Protein AF-A0A0E9N7M5-F1 (afdb_monomer_lite)

pLDDT: mean 70.38, std 17.21, range [39.94, 94.75]

Secondary structure (DSSP, 8-state):
-PPPPHHHHHHHHTT--TTEE--TTSPPEE--TT-TT-B--GGGSTTSTT-EEEEEPPTT---EEEEEPPP--TT-S-PPPEEEEEPGGG---PPPPP-PPPPPPPP---------PPPPP----------------PPPGGGGSSHHHHHHTSSS--

Radius of gyration: 32.75 Å; chains: 1; bounding box: 80×46×78 Å

Structure (mmCIF, N/CA/C/O backbone):
data_AF-A0A0E9N7M5-F1
#
_entry.id   AF-A0A0E9N7M5-F1
#
loop_
_atom_site.group_PDB
_atom_site.id
_atom_site.type_symbol
_atom_site.label_atom_id
_atom_site.label_alt_id
_atom_site.label_comp_id
_atom_site.label_asym_id
_atom_site.label_entity_id
_atom_site.label_seq_id
_atom_site.pdbx_PDB_ins_code
_atom_site.Cartn_x
_atom_site.Cartn_y
_atom_site.Cartn_z
_atom_site.occupancy
_atom_site.B_iso_or_equiv
_atom_site.auth_seq_id
_atom_site.auth_comp_id
_atom_site.auth_asym_id
_atom_site.auth_atom_id
_atom_site.pdbx_PDB_model_num
ATOM 1 N N . MET A 1 1 ? -18.685 -14.862 -3.591 1.00 53.31 1 MET A N 1
ATOM 2 C CA . MET A 1 1 ? -17.366 -14.863 -4.261 1.00 53.31 1 MET A CA 1
ATOM 3 C C . MET A 1 1 ? -16.323 -14.611 -3.187 1.00 53.31 1 MET A C 1
ATOM 5 O O . MET A 1 1 ? -16.532 -13.695 -2.409 1.00 53.31 1 MET A O 1
ATOM 9 N N . SER A 1 2 ? -15.290 -15.442 -3.041 1.00 73.38 2 SER A N 1
ATOM 10 C CA . SER A 1 2 ? -14.241 -15.216 -2.033 1.00 73.38 2 SER A CA 1
ATOM 11 C C . SER A 1 2 ? -13.450 -13.945 -2.354 1.00 73.38 2 SER A C 1
ATOM 13 O O . SER A 1 2 ? -13.231 -13.644 -3.527 1.00 73.38 2 SER A O 1
ATOM 15 N N . ALA A 1 3 ? -13.010 -13.208 -1.332 1.00 78.19 3 ALA A N 1
ATOM 16 C CA . ALA A 1 3 ? -12.097 -12.089 -1.542 1.00 78.19 3 ALA A CA 1
ATOM 17 C C . ALA A 1 3 ? -10.785 -12.600 -2.184 1.00 78.19 3 ALA A C 1
ATOM 19 O O . ALA A 1 3 ? -10.343 -13.699 -1.833 1.00 78.19 3 ALA A O 1
ATOM 20 N N . PRO A 1 4 ? -10.163 -11.849 -3.116 1.00 85.06 4 PRO A N 1
ATOM 21 C CA . PRO A 1 4 ? -8.870 -12.233 -3.683 1.00 85.06 4 PRO A CA 1
ATOM 22 C C . PRO A 1 4 ? -7.801 -12.299 -2.582 1.00 85.06 4 PRO A C 1
ATOM 24 O O . PRO A 1 4 ? -7.924 -11.626 -1.554 1.00 85.06 4 PRO A O 1
ATOM 27 N N . SER A 1 5 ? -6.745 -13.090 -2.780 1.00 88.50 5 SER A N 1
ATOM 28 C CA . SER A 1 5 ? -5.615 -13.134 -1.845 1.00 88.50 5 SER A CA 1
ATOM 29 C C . SER A 1 5 ? -4.817 -11.825 -1.880 1.00 88.50 5 SER A C 1
ATOM 31 O O . SER A 1 5 ? -4.819 -11.096 -2.878 1.00 88.50 5 SER A O 1
ATOM 33 N N . ALA A 1 6 ? -4.144 -11.499 -0.775 1.00 88.62 6 ALA A N 1
ATOM 34 C CA . ALA A 1 6 ? -3.282 -10.320 -0.704 1.00 88.62 6 ALA A CA 1
ATOM 35 C C . ALA A 1 6 ? -2.084 -10.439 -1.663 1.00 88.62 6 ALA A C 1
ATOM 37 O O . ALA A 1 6 ? -1.742 -9.456 -2.319 1.00 88.62 6 ALA A O 1
ATOM 38 N N . ASP A 1 7 ? -1.537 -11.648 -1.832 1.00 91.31 7 ASP A N 1
ATOM 39 C CA . ASP A 1 7 ? -0.414 -11.910 -2.739 1.00 91.31 7 ASP A CA 1
ATOM 40 C C . ASP A 1 7 ? -0.795 -11.647 -4.202 1.00 91.31 7 ASP A C 1
ATOM 42 O O . ASP A 1 7 ? -0.065 -10.973 -4.921 1.00 91.31 7 ASP A O 1
ATOM 46 N N . LEU A 1 8 ? -1.985 -12.085 -4.636 1.00 92.06 8 LEU A N 1
ATOM 47 C CA . LEU A 1 8 ? -2.464 -11.824 -5.997 1.00 92.06 8 LEU A CA 1
ATOM 48 C C . LEU A 1 8 ? -2.662 -10.326 -6.229 1.00 92.06 8 LEU A C 1
ATOM 50 O O . LEU A 1 8 ? -2.225 -9.787 -7.243 1.00 92.06 8 LEU A O 1
ATOM 54 N N . CYS A 1 9 ? -3.298 -9.634 -5.282 1.00 91.25 9 CYS A N 1
ATOM 55 C CA . CYS A 1 9 ? -3.451 -8.185 -5.377 1.00 91.25 9 CYS A CA 1
ATOM 56 C C . CYS A 1 9 ? -2.095 -7.466 -5.424 1.00 91.25 9 CYS A C 1
ATOM 58 O O . CYS A 1 9 ? -1.967 -6.465 -6.125 1.00 91.25 9 CYS A O 1
ATOM 60 N N . TRP A 1 10 ? -1.090 -7.962 -4.700 1.00 93.12 10 TRP A N 1
ATOM 61 C CA . TRP A 1 10 ? 0.254 -7.404 -4.745 1.00 93.12 10 TRP A CA 1
ATOM 62 C C . TRP A 1 10 ? 0.900 -7.589 -6.112 1.00 93.12 10 TRP A C 1
ATOM 64 O O . TRP A 1 10 ? 1.419 -6.617 -6.653 1.00 93.12 10 TRP A O 1
ATOM 74 N N . GLU A 1 11 ? 0.802 -8.778 -6.709 1.00 94.75 11 GLU A N 1
ATOM 75 C CA . GLU A 1 11 ? 1.371 -9.032 -8.036 1.00 94.75 11 GLU A CA 1
ATOM 76 C C . GLU A 1 11 ? 0.801 -8.102 -9.114 1.00 94.75 11 GLU A C 1
ATOM 78 O O . GLU A 1 11 ? 1.535 -7.633 -9.980 1.00 94.75 11 GLU A O 1
ATOM 83 N N . VAL A 1 12 ? -0.483 -7.749 -9.017 1.00 93.19 12 VAL A N 1
ATOM 84 C CA . VAL A 1 12 ? -1.115 -6.780 -9.927 1.00 93.19 12 VAL A CA 1
ATOM 85 C C . VAL A 1 12 ? -0.577 -5.359 -9.707 1.00 93.19 12 VAL A C 1
ATOM 87 O O . VAL A 1 12 ? -0.300 -4.633 -10.658 1.00 93.19 12 VAL A O 1
ATOM 90 N N . VAL A 1 13 ? -0.413 -4.943 -8.449 1.00 92.88 13 VAL A N 1
ATOM 91 C CA . VAL A 1 13 ? -0.109 -3.547 -8.080 1.00 92.88 13 VAL A CA 1
ATOM 92 C C . VAL A 1 13 ? 1.403 -3.269 -8.011 1.00 92.88 13 VAL A C 1
ATOM 94 O O . VAL A 1 13 ? 1.819 -2.106 -7.980 1.00 92.88 13 VAL A O 1
ATOM 97 N N . ARG A 1 14 ? 2.259 -4.303 -8.021 1.00 91.94 14 ARG A N 1
ATOM 98 C CA . ARG A 1 14 ? 3.712 -4.171 -7.803 1.00 91.94 14 ARG A CA 1
ATOM 99 C C . ARG A 1 14 ? 4.384 -3.216 -8.794 1.00 91.94 14 ARG A C 1
ATOM 101 O O . ARG A 1 14 ? 5.179 -2.380 -8.372 1.00 91.94 14 ARG A O 1
ATOM 108 N N . ASP A 1 15 ? 4.010 -3.277 -10.071 1.00 92.38 15 ASP A N 1
ATOM 109 C CA . ASP A 1 15 ? 4.646 -2.487 -11.135 1.00 92.38 15 ASP A CA 1
ATOM 110 C C . ASP A 1 15 ? 3.784 -1.315 -11.628 1.00 92.38 15 ASP A C 1
ATOM 112 O O . ASP A 1 15 ? 4.330 -0.341 -12.169 1.00 92.38 15 ASP A O 1
ATOM 116 N N . GLN A 1 16 ? 2.464 -1.404 -11.421 1.00 92.00 16 GLN A N 1
ATOM 117 C CA . GLN A 1 16 ? 1.435 -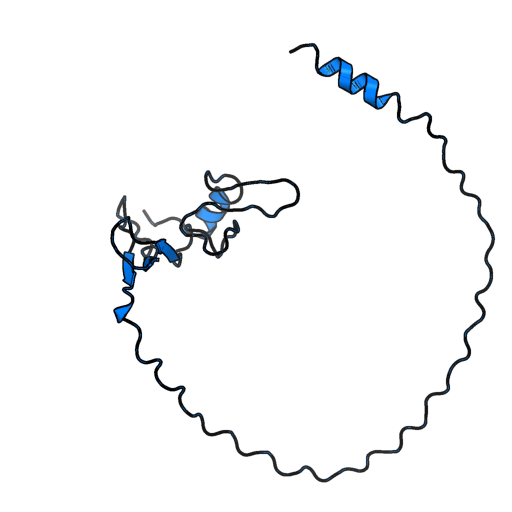0.525 -11.980 1.00 92.00 16 GLN A CA 1
ATOM 118 C C . GLN A 1 16 ? 0.474 -0.028 -10.887 1.00 92.00 16 GLN A C 1
ATOM 120 O O . GLN A 1 16 ? -0.664 -0.473 -10.770 1.00 92.00 16 GLN A O 1
ATOM 125 N N . SER A 1 17 ? 0.934 0.925 -10.077 1.00 93.06 17 SER A N 1
ATOM 126 C CA . SER A 1 17 ? 0.108 1.611 -9.076 1.00 93.06 17 SER A CA 1
ATOM 127 C C . SER A 1 17 ? 0.140 3.116 -9.301 1.00 93.06 17 SER A C 1
ATOM 129 O O . SER A 1 17 ? 1.204 3.675 -9.556 1.00 93.06 17 SER A O 1
ATOM 131 N N . SER A 1 18 ? -0.999 3.795 -9.148 1.00 93.25 18 SER A N 1
ATOM 132 C CA . SER A 1 18 ? -1.072 5.264 -9.206 1.00 93.25 18 SER A CA 1
ATOM 133 C C . SER A 1 18 ? -0.310 5.941 -8.062 1.00 93.25 18 SER A C 1
ATOM 135 O O . SER A 1 18 ? 0.090 7.098 -8.174 1.00 93.25 18 SER A O 1
ATOM 137 N N . TYR A 1 19 ? -0.071 5.213 -6.969 1.00 92.75 19 TYR A N 1
ATOM 138 C CA . TYR A 1 19 ? 0.702 5.687 -5.823 1.00 92.75 19 TYR A CA 1
ATOM 139 C C . TYR A 1 19 ? 2.213 5.497 -5.996 1.00 92.75 19 TYR A C 1
ATOM 141 O O . TYR A 1 19 ? 2.982 6.012 -5.181 1.00 92.75 19 TYR A O 1
ATOM 149 N N . LEU A 1 20 ? 2.647 4.776 -7.036 1.00 93.75 20 LEU A N 1
ATOM 150 C CA . LEU A 1 20 ? 4.047 4.449 -7.273 1.00 93.75 20 LEU A CA 1
ATOM 151 C C . LEU A 1 20 ? 4.789 5.625 -7.907 1.00 93.75 20 LEU A C 1
ATOM 153 O O . LEU A 1 20 ? 4.463 6.080 -9.000 1.00 93.75 20 LEU A O 1
ATOM 157 N N . VAL A 1 21 ? 5.847 6.076 -7.241 1.00 93.88 21 VAL A N 1
ATOM 158 C CA . VAL A 1 21 ? 6.729 7.137 -7.727 1.00 93.88 21 VAL A CA 1
ATOM 159 C C . VAL A 1 21 ? 8.090 6.531 -8.040 1.00 93.88 21 VAL A C 1
ATOM 161 O O . VAL A 1 21 ? 8.844 6.154 -7.141 1.00 93.88 21 VAL A O 1
ATOM 164 N N . LYS A 1 22 ? 8.412 6.450 -9.334 1.00 94.00 22 LYS A N 1
ATOM 165 C CA . LYS A 1 22 ? 9.711 5.982 -9.831 1.00 94.00 22 LYS A CA 1
ATOM 166 C C . LYS A 1 22 ? 10.606 7.192 -10.096 1.00 94.00 22 LYS A C 1
ATOM 168 O O . LYS A 1 22 ? 10.214 8.108 -10.814 1.00 94.00 22 LYS A O 1
ATOM 173 N N . ARG A 1 23 ? 11.796 7.209 -9.493 1.00 93.50 23 ARG A N 1
ATOM 174 C CA . ARG A 1 23 ? 12.821 8.245 -9.689 1.00 93.50 23 ARG A CA 1
ATOM 175 C C . ARG A 1 23 ? 14.146 7.575 -10.054 1.00 93.50 23 ARG A C 1
ATOM 177 O O . ARG A 1 23 ? 14.407 6.482 -9.554 1.00 93.50 23 ARG A O 1
ATOM 184 N N . PRO A 1 24 ? 14.985 8.197 -10.897 1.00 94.06 24 PRO A N 1
ATOM 185 C CA . PRO A 1 24 ? 16.303 7.653 -11.196 1.00 94.06 24 PRO A CA 1
ATOM 186 C C . PRO A 1 24 ? 17.150 7.589 -9.918 1.00 94.06 24 PRO A C 1
ATOM 188 O O . PRO A 1 24 ? 17.100 8.502 -9.095 1.00 94.06 24 PRO A O 1
ATOM 191 N N . ASN A 1 25 ? 17.933 6.518 -9.764 1.00 92.62 25 ASN A N 1
ATOM 192 C CA . ASN A 1 25 ? 18.876 6.294 -8.655 1.00 92.62 25 ASN A CA 1
ATOM 193 C C . ASN A 1 25 ? 18.261 6.156 -7.246 1.00 92.62 25 ASN A C 1
ATOM 195 O O . ASN A 1 25 ? 18.999 6.155 -6.263 1.00 92.62 25 ASN A O 1
ATOM 199 N N . LEU A 1 26 ? 16.935 6.039 -7.119 1.00 91.75 26 LEU A N 1
ATOM 200 C CA . LEU A 1 26 ? 16.262 5.800 -5.841 1.00 91.75 26 LEU A CA 1
ATOM 201 C C . LEU A 1 26 ? 15.338 4.583 -5.934 1.00 91.75 26 LEU A C 1
ATOM 203 O O . LEU A 1 26 ? 14.809 4.260 -6.997 1.00 91.75 26 LEU A O 1
ATOM 207 N N . ALA A 1 27 ? 15.130 3.917 -4.797 1.00 91.00 27 ALA A N 1
ATOM 208 C CA . ALA A 1 27 ? 14.158 2.8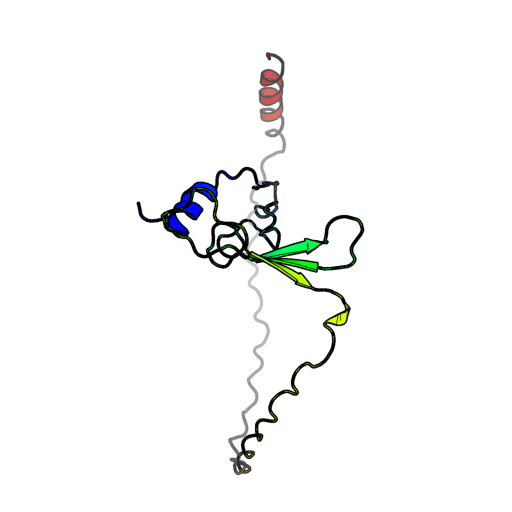36 -4.699 1.00 91.00 27 ALA A CA 1
ATOM 209 C C . ALA A 1 27 ? 12.730 3.348 -4.992 1.00 91.00 27 ALA A C 1
ATOM 211 O O . ALA A 1 27 ? 12.440 4.522 -4.732 1.00 91.00 27 ALA A O 1
ATOM 212 N N . PRO A 1 28 ? 11.823 2.492 -5.500 1.00 92.75 28 PRO A N 1
ATOM 213 C CA . PRO A 1 28 ? 10.447 2.889 -5.771 1.00 92.75 28 PRO A CA 1
ATOM 214 C C . PRO A 1 28 ? 9.739 3.354 -4.490 1.00 92.75 28 PRO A C 1
ATOM 216 O O . PRO A 1 28 ? 9.654 2.621 -3.500 1.00 92.75 28 PRO A O 1
ATOM 219 N N . MET A 1 29 ? 9.236 4.586 -4.513 1.00 93.25 29 MET A N 1
ATOM 220 C CA . MET A 1 29 ? 8.528 5.200 -3.388 1.00 93.25 29 MET A CA 1
ATOM 221 C C . MET A 1 29 ? 7.018 5.052 -3.563 1.00 93.25 29 MET A C 1
ATOM 223 O O . MET A 1 29 ? 6.534 4.972 -4.693 1.00 93.25 29 MET A O 1
ATOM 227 N N . SER A 1 30 ? 6.269 5.043 -2.460 1.00 93.50 30 SER A N 1
ATOM 228 C CA . SER A 1 30 ? 4.805 4.941 -2.489 1.00 93.50 30 SER A CA 1
ATOM 229 C C . SER A 1 30 ? 4.151 6.091 -1.734 1.00 93.50 30 SER A C 1
ATOM 231 O O . SER A 1 30 ? 4.443 6.321 -0.566 1.00 93.50 30 SER A O 1
ATOM 233 N N . ARG A 1 31 ? 3.212 6.776 -2.391 1.00 91.31 31 ARG A N 1
ATOM 234 C CA . ARG A 1 31 ? 2.393 7.851 -1.799 1.00 91.31 31 ARG A CA 1
ATOM 235 C C . ARG A 1 31 ? 1.115 7.338 -1.130 1.00 91.31 31 ARG A C 1
ATOM 237 O O . ARG A 1 31 ? 0.219 8.130 -0.848 1.00 91.31 31 ARG A O 1
ATOM 244 N N . ASP A 1 32 ? 1.003 6.028 -0.947 1.00 89.62 32 ASP A N 1
ATOM 245 C CA . ASP A 1 32 ? -0.141 5.407 -0.290 1.00 89.62 32 ASP A CA 1
ATOM 246 C C . ASP A 1 32 ? -0.240 5.900 1.170 1.00 89.62 32 ASP A C 1
ATOM 248 O O . ASP A 1 32 ? 0.758 5.843 1.894 1.00 89.62 32 ASP A O 1
ATOM 252 N N . PRO A 1 33 ? -1.414 6.363 1.641 1.00 86.06 33 PRO A N 1
ATOM 253 C CA . PRO A 1 33 ? -1.619 6.720 3.045 1.00 86.06 33 PRO A CA 1
ATOM 254 C C . PRO A 1 33 ? -1.262 5.610 4.049 1.00 86.06 33 PRO A C 1
ATOM 256 O O . PRO A 1 33 ? -0.986 5.926 5.206 1.00 86.06 33 PRO A O 1
ATOM 259 N N . PHE A 1 34 ? -1.266 4.336 3.640 1.00 87.12 34 PHE A N 1
ATOM 260 C CA . PHE A 1 34 ? -0.900 3.193 4.487 1.00 87.12 34 PHE A CA 1
ATOM 261 C C . PHE A 1 34 ? 0.600 2.851 4.485 1.00 87.12 34 PHE A C 1
ATOM 263 O O . PHE A 1 34 ? 1.035 1.994 5.256 1.00 87.12 34 PHE A O 1
ATOM 270 N N . ALA A 1 35 ? 1.417 3.540 3.682 1.00 89.56 35 ALA A N 1
ATOM 271 C CA . ALA A 1 35 ? 2.855 3.301 3.599 1.00 89.56 35 ALA A CA 1
ATOM 272 C C . ALA A 1 35 ? 3.650 4.130 4.625 1.00 89.56 35 ALA A C 1
ATOM 274 O O . ALA A 1 35 ? 4.188 5.187 4.304 1.00 89.56 35 ALA A O 1
ATOM 275 N N . LEU A 1 36 ? 3.804 3.619 5.858 1.00 87.62 36 LEU A N 1
ATOM 276 C CA . LEU A 1 36 ? 4.528 4.314 6.947 1.00 87.62 36 LEU A CA 1
ATOM 277 C C . LEU A 1 36 ? 5.972 4.703 6.593 1.00 87.62 36 LEU A C 1
ATOM 279 O O . LEU A 1 36 ? 6.497 5.682 7.115 1.00 87.62 36 LEU A O 1
ATOM 283 N N . THR A 1 37 ? 6.633 3.904 5.759 1.00 88.69 37 THR A N 1
ATOM 284 C CA . THR A 1 37 ? 8.052 4.069 5.416 1.00 88.69 37 THR A CA 1
ATOM 285 C C . THR A 1 37 ? 8.267 4.689 4.038 1.00 88.69 37 THR A C 1
ATOM 287 O O . THR A 1 37 ? 9.413 4.845 3.630 1.00 88.69 37 THR A O 1
ATOM 290 N N . ASN A 1 38 ? 7.192 5.038 3.314 1.00 91.06 38 ASN A N 1
ATOM 291 C CA . ASN A 1 38 ? 7.249 5.581 1.950 1.00 91.06 38 ASN A CA 1
ATOM 292 C C . ASN A 1 38 ? 8.018 4.683 0.948 1.00 91.06 38 ASN A C 1
ATOM 294 O O . ASN A 1 38 ? 8.474 5.137 -0.099 1.00 91.06 38 ASN A O 1
ATOM 298 N N . PHE A 1 39 ? 8.161 3.389 1.242 1.00 91.62 39 PHE A N 1
ATOM 299 C CA . PHE A 1 39 ? 8.712 2.406 0.310 1.00 91.62 39 PHE A CA 1
ATOM 300 C C . PHE A 1 39 ? 7.590 1.597 -0.325 1.00 91.62 39 PHE A C 1
ATOM 302 O O . PHE A 1 39 ? 6.723 1.069 0.376 1.00 91.62 39 PHE A O 1
ATOM 309 N N . HIS A 1 40 ? 7.644 1.433 -1.648 1.00 93.31 40 HIS A N 1
ATOM 310 C CA . HIS A 1 40 ? 6.745 0.518 -2.342 1.00 93.31 40 HIS A CA 1
ATOM 311 C C . HIS A 1 40 ? 7.212 -0.920 -2.134 1.00 93.31 40 HIS A C 1
ATOM 313 O O . HIS A 1 40 ? 8.069 -1.438 -2.845 1.00 93.31 40 HIS A O 1
ATOM 319 N N . SER A 1 41 ? 6.681 -1.553 -1.097 1.00 91.56 41 SER A N 1
ATOM 320 C CA . SER A 1 41 ? 7.004 -2.929 -0.733 1.00 91.56 41 SER A CA 1
ATOM 321 C C . SER A 1 41 ? 5.767 -3.617 -0.183 1.00 91.56 41 SER A C 1
ATOM 323 O O . SER A 1 41 ? 4.923 -2.966 0.438 1.00 91.56 41 SER A O 1
ATOM 325 N N . TYR A 1 42 ? 5.692 -4.936 -0.366 1.00 91.06 42 TYR A N 1
ATOM 326 C CA . TYR A 1 42 ? 4.519 -5.707 0.027 1.00 91.06 42 TYR A CA 1
ATOM 327 C C . TYR A 1 42 ? 4.157 -5.475 1.494 1.00 91.06 42 TYR A C 1
ATOM 329 O O . TYR A 1 42 ? 3.019 -5.153 1.805 1.00 91.06 42 TYR A O 1
ATOM 337 N N . LYS A 1 43 ? 5.148 -5.521 2.394 1.00 90.19 43 LYS A N 1
ATOM 338 C CA . LYS A 1 43 ? 4.968 -5.377 3.848 1.00 90.19 43 LYS A CA 1
ATOM 339 C C . LYS A 1 43 ? 4.293 -4.066 4.268 1.00 90.19 43 LYS A C 1
ATOM 341 O O . LYS A 1 43 ? 3.536 -4.074 5.235 1.00 90.19 43 LYS A O 1
ATOM 346 N N . TYR A 1 44 ? 4.580 -2.964 3.576 1.00 89.88 44 TYR A N 1
ATOM 347 C CA . TYR A 1 44 ? 4.104 -1.625 3.943 1.00 89.88 44 TYR A CA 1
ATOM 348 C C . TYR A 1 44 ? 2.983 -1.111 3.029 1.00 89.88 44 TYR A C 1
ATOM 350 O O . TYR A 1 44 ? 2.625 0.055 3.115 1.00 89.88 44 TYR A O 1
ATOM 358 N N . SER A 1 45 ? 2.429 -1.949 2.151 1.00 89.75 45 SER A N 1
ATOM 359 C CA . SER A 1 45 ? 1.335 -1.558 1.259 1.00 89.75 45 SER A CA 1
ATOM 360 C C . SER A 1 45 ? -0.038 -1.708 1.923 1.00 89.75 45 SER A C 1
ATOM 362 O O . SER A 1 45 ? -0.264 -2.646 2.693 1.00 89.75 45 SER A O 1
ATOM 364 N N . GLY A 1 46 ? -0.990 -0.843 1.550 1.00 87.88 46 GLY A N 1
ATOM 365 C CA . GLY A 1 46 ? -2.406 -0.960 1.911 1.00 87.88 46 GLY A CA 1
ATOM 366 C C . GLY A 1 46 ? -3.117 -2.213 1.380 1.00 87.88 46 GLY A C 1
ATOM 367 O O . GLY A 1 46 ? -4.247 -2.484 1.776 1.00 87.88 46 GLY A O 1
ATOM 368 N N . VAL A 1 47 ? -2.472 -3.001 0.510 1.00 88.19 47 VAL A N 1
ATOM 369 C CA . VAL A 1 47 ? -3.015 -4.269 -0.013 1.00 88.19 47 VAL A CA 1
ATOM 370 C C . VAL A 1 47 ? -3.099 -5.358 1.068 1.00 88.19 47 VAL A C 1
ATOM 372 O O . VAL A 1 47 ? -3.950 -6.246 0.969 1.00 88.19 47 VAL A O 1
ATOM 375 N N . ASN A 1 48 ? -2.258 -5.271 2.104 1.00 87.94 48 ASN A N 1
ATOM 376 C CA . ASN A 1 48 ? -2.230 -6.222 3.211 1.00 87.94 48 ASN A CA 1
ATOM 377 C C . ASN A 1 48 ? -3.424 -6.075 4.155 1.00 87.94 48 ASN A C 1
ATOM 379 O O . ASN A 1 48 ? -3.833 -4.973 4.509 1.00 87.94 48 ASN A O 1
ATOM 383 N N . ASP A 1 49 ? -3.855 -7.198 4.728 1.00 85.06 49 ASP A N 1
ATOM 384 C CA . ASP A 1 49 ? -4.929 -7.228 5.731 1.00 85.06 49 ASP A CA 1
ATOM 385 C C . ASP A 1 49 ? -4.555 -6.532 7.052 1.00 85.06 49 ASP A C 1
ATOM 387 O O . ASP A 1 49 ? -5.421 -6.205 7.865 1.00 85.06 49 ASP A O 1
ATOM 391 N N . LYS A 1 50 ? -3.255 -6.307 7.284 1.00 85.88 50 LYS A N 1
ATOM 392 C CA . LYS A 1 50 ? -2.695 -5.702 8.505 1.00 85.88 50 LYS A CA 1
ATOM 393 C C . LYS A 1 50 ? -2.154 -4.288 8.281 1.00 85.88 50 LYS A C 1
ATOM 395 O O . LYS A 1 50 ? -1.322 -3.831 9.065 1.00 85.88 50 LYS A O 1
ATOM 400 N N . ALA A 1 51 ? -2.591 -3.608 7.227 1.00 86.94 51 ALA A N 1
ATOM 401 C CA . ALA A 1 51 ? -2.172 -2.246 6.948 1.00 86.94 51 ALA A CA 1
ATOM 402 C C . ALA A 1 51 ? -2.631 -1.284 8.056 1.00 86.94 51 ALA A C 1
ATOM 404 O O . ALA A 1 51 ? -3.753 -1.357 8.572 1.00 86.94 51 ALA A O 1
ATOM 405 N N . VAL A 1 52 ? -1.736 -0.373 8.429 1.00 88.00 52 VAL A N 1
ATOM 406 C CA . VAL A 1 52 ? -1.986 0.684 9.408 1.00 88.00 52 VAL A CA 1
ATOM 407 C C . VAL A 1 52 ? -1.624 2.001 8.744 1.00 88.00 52 VAL A C 1
ATOM 409 O O . VAL A 1 52 ? -0.621 2.072 8.051 1.00 88.00 52 VAL A O 1
ATOM 412 N N . ALA A 1 53 ? -2.425 3.037 8.936 1.00 87.19 53 ALA A N 1
ATOM 413 C CA . ALA A 1 53 ? -2.096 4.393 8.532 1.00 87.19 53 ALA A CA 1
ATOM 414 C C . ALA A 1 53 ? -2.129 5.298 9.755 1.00 87.19 53 ALA A C 1
ATOM 416 O O . ALA A 1 53 ? -2.925 5.118 10.681 1.00 87.19 53 ALA A O 1
ATOM 417 N N . VAL A 1 54 ? -1.225 6.267 9.752 1.00 87.56 54 VAL A N 1
ATOM 418 C CA . VAL A 1 54 ? -1.093 7.265 10.802 1.00 87.56 54 VAL A CA 1
ATOM 419 C C . VAL A 1 54 ? -1.189 8.620 10.127 1.00 87.56 54 VAL A C 1
ATOM 421 O O . VAL A 1 54 ? -0.338 8.975 9.318 1.00 87.56 54 VAL A O 1
ATOM 424 N N . GLN A 1 55 ? -2.255 9.353 10.424 1.00 86.44 55 GLN A N 1
ATOM 425 C CA . GLN A 1 55 ? -2.538 10.652 9.829 1.00 86.44 55 GLN A CA 1
ATOM 426 C C . GLN A 1 55 ? -2.794 11.683 10.918 1.00 86.44 55 GLN A C 1
ATOM 428 O O . GLN A 1 55 ? -3.271 11.364 12.009 1.00 86.44 55 GLN A O 1
ATOM 433 N N . VAL A 1 56 ? -2.474 12.937 10.619 1.00 84.06 56 VAL A N 1
ATOM 434 C CA . VAL A 1 56 ? -2.849 14.058 11.480 1.00 84.06 56 VAL A CA 1
ATOM 435 C C . VAL A 1 56 ? -4.361 14.249 11.376 1.00 84.06 56 VAL A C 1
ATOM 437 O O . VAL A 1 56 ? -4.924 14.149 10.285 1.00 84.06 56 VAL A O 1
ATOM 440 N N . ALA A 1 57 ? -5.027 14.481 12.509 1.00 79.38 57 ALA A N 1
ATOM 441 C CA . ALA A 1 57 ? -6.456 14.760 12.507 1.00 79.38 57 ALA A CA 1
ATOM 442 C C . ALA A 1 57 ? -6.774 16.009 11.649 1.00 79.38 57 ALA A C 1
ATOM 444 O O . ALA A 1 57 ? -5.965 16.938 11.586 1.00 79.38 57 ALA A O 1
ATOM 445 N N . PRO A 1 58 ? -7.940 16.051 10.977 1.00 78.50 58 PRO A N 1
ATOM 446 C CA . PRO A 1 58 ? -8.330 17.197 10.159 1.00 78.50 58 PRO A CA 1
ATOM 447 C C . PRO A 1 58 ? -8.385 18.497 10.978 1.00 78.50 58 PRO A C 1
ATOM 449 O O . PRO A 1 58 ? -8.686 18.474 12.174 1.00 78.50 58 PRO A O 1
ATOM 452 N N . SER A 1 59 ? -8.090 19.613 10.295 1.00 55.84 59 SER A N 1
ATOM 453 C CA . SER A 1 59 ? -7.929 20.972 10.839 1.00 55.84 59 SER A CA 1
ATOM 454 C C . SER A 1 59 ? -8.92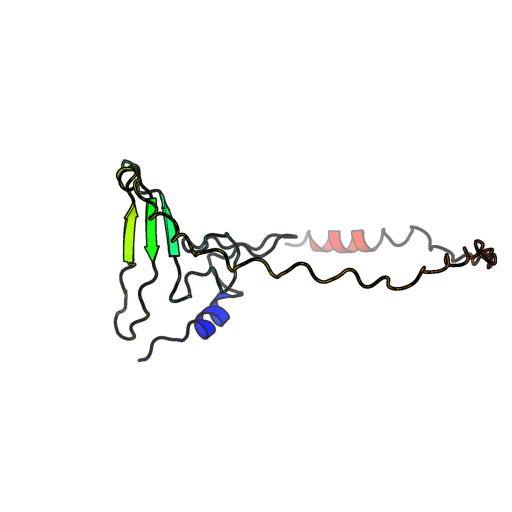0 21.304 11.964 1.00 55.84 59 SER A C 1
ATOM 456 O O . SER A 1 59 ? -10.133 21.206 11.782 1.00 55.84 59 SER A O 1
ATOM 458 N N . GLY A 1 60 ? -8.387 21.689 13.129 1.00 65.12 60 GLY A N 1
ATOM 459 C CA . GLY A 1 60 ? -9.159 22.115 14.305 1.00 65.12 60 GLY A CA 1
ATOM 460 C C . GLY A 1 60 ? -9.186 21.129 15.478 1.00 65.12 60 GLY A C 1
ATOM 461 O O . GLY A 1 60 ? -9.803 21.429 16.497 1.00 65.12 60 GLY A O 1
ATOM 462 N N . LYS A 1 61 ? -8.532 19.962 15.374 1.00 60.28 61 LYS A N 1
ATOM 463 C CA . LYS A 1 61 ? -8.393 19.007 16.488 1.00 60.28 61 LYS A CA 1
ATOM 464 C C . LYS A 1 61 ? -6.942 18.562 16.626 1.00 60.28 61 LYS A C 1
ATOM 466 O O . LYS A 1 61 ? -6.400 17.943 15.717 1.00 60.28 61 LYS A O 1
ATOM 471 N N . GLU A 1 62 ? -6.326 18.842 17.771 1.00 65.69 62 GLU A N 1
ATOM 472 C CA . GLU A 1 62 ? -5.036 18.251 18.130 1.00 65.69 62 GLU A CA 1
ATOM 473 C C . GLU A 1 62 ? -5.224 16.742 18.336 1.00 65.69 62 GLU A C 1
ATOM 475 O O . GLU A 1 62 ? -6.021 16.310 19.171 1.00 65.69 62 GLU A O 1
ATOM 480 N N . GLY A 1 63 ? -4.543 15.914 17.543 1.00 71.12 63 GLY A N 1
ATOM 481 C CA . GLY A 1 63 ? -4.635 14.466 17.702 1.00 71.12 63 GLY A CA 1
ATOM 482 C C . GLY A 1 63 ? -4.099 13.657 16.529 1.00 71.12 63 GLY A C 1
ATOM 483 O O . GLY A 1 63 ? -4.013 14.126 15.393 1.00 71.12 63 GLY A O 1
ATOM 484 N N . LEU A 1 64 ? -3.762 12.403 16.828 1.00 81.19 64 LEU A N 1
ATOM 485 C CA . LEU A 1 64 ? -3.308 11.417 15.854 1.00 81.19 64 LEU A CA 1
ATOM 486 C C . LEU A 1 64 ? -4.481 10.518 15.458 1.00 81.19 64 LEU A C 1
ATOM 488 O O . LEU A 1 64 ? -5.136 9.923 16.316 1.00 81.19 64 LEU A O 1
ATOM 492 N N . GLN A 1 65 ? -4.743 10.383 14.164 1.00 83.88 65 GLN A N 1
ATOM 493 C CA . GLN A 1 65 ? -5.693 9.416 13.635 1.00 83.88 65 GLN A CA 1
ATOM 494 C C . GLN A 1 65 ? -4.933 8.168 13.194 1.00 83.88 65 GLN A C 1
ATOM 496 O O . GLN A 1 65 ? -4.140 8.200 12.257 1.00 83.88 65 GLN A O 1
ATOM 501 N N . VAL A 1 66 ? -5.192 7.058 13.876 1.00 85.31 66 VAL A N 1
ATOM 502 C CA . VAL A 1 66 ? -4.686 5.743 13.487 1.00 85.31 66 VAL A CA 1
ATOM 503 C C . VAL A 1 66 ? -5.813 5.005 12.793 1.00 85.31 66 VAL A C 1
ATOM 505 O O . VAL A 1 66 ? -6.910 4.878 13.336 1.00 85.31 66 VAL A O 1
ATOM 508 N N . SER A 1 67 ? -5.570 4.525 11.586 1.00 85.44 67 SER A N 1
ATOM 509 C CA . SER A 1 67 ? -6.527 3.741 10.822 1.00 85.44 67 SER A CA 1
ATOM 510 C C . SER A 1 67 ? -5.950 2.378 10.476 1.00 85.44 67 SER A C 1
ATOM 512 O O . SER A 1 67 ? -4.747 2.221 10.297 1.00 85.44 67 SER A O 1
ATOM 514 N N . ARG A 1 68 ? -6.805 1.357 10.464 1.00 85.12 68 ARG A N 1
ATOM 515 C CA . ARG A 1 68 ? -6.427 -0.031 10.194 1.00 85.12 68 ARG A CA 1
ATOM 516 C C . ARG A 1 68 ? -7.310 -0.592 9.098 1.00 85.12 68 ARG A C 1
ATOM 518 O O . ARG A 1 68 ? -8.524 -0.366 9.125 1.00 85.12 68 ARG A O 1
ATOM 525 N N . SER A 1 69 ? -6.708 -1.344 8.181 1.00 77.44 69 SER A N 1
ATOM 526 C CA . SER A 1 69 ? -7.455 -2.102 7.183 1.00 77.44 69 SER A CA 1
ATOM 527 C C . SER A 1 69 ? -8.430 -3.059 7.880 1.00 77.44 69 SER A C 1
ATOM 529 O O . SER A 1 69 ? -8.049 -3.731 8.849 1.00 77.44 69 SER A O 1
ATOM 531 N N . PRO A 1 70 ? -9.702 -3.101 7.453 1.00 72.81 70 PRO A N 1
ATOM 532 C CA . PRO A 1 70 ? -10.633 -4.098 7.944 1.00 72.81 70 PRO A CA 1
ATOM 533 C C . PRO A 1 70 ? -10.203 -5.491 7.457 1.00 72.81 70 PRO A C 1
ATOM 535 O O . PRO A 1 70 ? -9.567 -5.606 6.407 1.00 72.81 70 PRO A O 1
ATOM 538 N N . PRO A 1 71 ? -10.560 -6.560 8.187 1.00 69.69 71 PRO A N 1
ATOM 539 C CA . PRO A 1 71 ? -10.410 -7.913 7.665 1.00 69.69 71 PRO A CA 1
ATOM 540 C C . PRO A 1 71 ? -11.213 -8.048 6.361 1.00 69.69 71 PRO A C 1
ATOM 542 O O . PRO A 1 71 ? -12.361 -7.602 6.297 1.00 69.69 71 PRO A O 1
ATOM 545 N N . ARG A 1 72 ? -10.613 -8.638 5.317 1.00 67.56 72 ARG A N 1
ATOM 546 C CA . ARG A 1 72 ? -11.275 -8.852 4.020 1.00 67.56 72 ARG A CA 1
ATOM 547 C C . ARG A 1 72 ? -12.505 -9.742 4.200 1.00 67.56 72 ARG A C 1
ATOM 549 O O . ARG A 1 72 ? -12.383 -10.945 4.413 1.00 67.56 72 ARG A O 1
ATOM 556 N N . SER A 1 73 ? -13.692 -9.150 4.095 1.00 63.97 73 SER A N 1
ATOM 557 C CA . SER A 1 73 ? -14.946 -9.884 3.965 1.00 63.97 73 SER A CA 1
ATOM 558 C C . SER A 1 73 ? -15.308 -10.024 2.478 1.00 63.97 73 SER A C 1
ATOM 560 O O . SER A 1 73 ? -15.158 -9.075 1.710 1.00 63.97 73 SER A O 1
ATOM 562 N N . PRO A 1 74 ? -15.793 -11.194 2.039 1.00 59.69 74 PRO A N 1
ATOM 563 C CA . PRO A 1 74 ? -16.144 -11.443 0.639 1.00 59.69 74 PRO A CA 1
ATOM 564 C C . PRO A 1 74 ? -17.402 -10.709 0.129 1.00 59.69 74 PRO A C 1
ATOM 566 O O . PRO A 1 74 ? -17.729 -10.849 -1.047 1.00 59.69 74 PRO A O 1
ATOM 569 N N . SER A 1 75 ? -18.155 -9.993 0.975 1.00 59.38 75 SER A N 1
ATOM 570 C CA . SER A 1 75 ? -19.572 -9.691 0.701 1.00 59.38 75 SER A CA 1
ATOM 571 C C . SER A 1 75 ? -19.993 -8.219 0.689 1.00 59.38 75 SER A C 1
ATOM 573 O O . SER A 1 75 ? -21.175 -7.955 0.483 1.00 59.38 75 SER A O 1
ATOM 575 N N . THR A 1 76 ? -19.097 -7.246 0.860 1.00 57.03 76 THR A N 1
ATOM 576 C CA . THR A 1 76 ? -19.492 -5.825 0.851 1.00 57.03 76 THR A CA 1
ATOM 577 C C . THR A 1 76 ? -18.576 -4.973 -0.013 1.00 57.03 76 THR A C 1
ATOM 579 O O . THR A 1 76 ? -17.365 -4.961 0.176 1.00 57.03 76 THR A O 1
ATOM 582 N N . LEU A 1 77 ? -19.188 -4.227 -0.940 1.00 52.41 77 LEU A N 1
ATOM 583 C CA . LEU A 1 77 ? -18.537 -3.330 -1.905 1.00 52.41 77 LEU A CA 1
ATOM 584 C C . LEU A 1 77 ? -17.678 -2.230 -1.257 1.00 52.41 77 LEU A C 1
ATOM 586 O O . LEU A 1 77 ? -16.786 -1.707 -1.914 1.00 52.41 77 LEU A O 1
ATOM 590 N N . VAL A 1 78 ? -17.907 -1.894 0.017 1.00 57.22 78 VAL A N 1
ATOM 591 C CA . VAL A 1 78 ? -17.076 -0.955 0.782 1.00 57.22 78 VAL A CA 1
ATOM 592 C C . VAL A 1 78 ? -17.067 -1.379 2.251 1.00 57.22 78 VAL A C 1
ATOM 594 O O . VAL A 1 78 ? -18.028 -1.138 2.979 1.00 57.22 78 VAL A O 1
ATOM 597 N N . SER A 1 79 ? -15.990 -2.013 2.710 1.00 62.00 79 SER A N 1
ATOM 598 C CA . SER A 1 79 ? -15.770 -2.206 4.148 1.00 62.00 79 SER A CA 1
ATOM 599 C C . SER A 1 79 ? -15.184 -0.914 4.733 1.00 62.00 79 SER A C 1
ATOM 601 O O . SER A 1 79 ? -14.138 -0.466 4.254 1.00 62.00 79 SER A O 1
ATOM 603 N N . PRO A 1 80 ? -15.817 -0.285 5.743 1.00 64.69 80 PRO A N 1
ATOM 604 C CA . PRO A 1 80 ? -15.310 0.960 6.301 1.00 64.69 80 PRO A CA 1
ATOM 605 C C . PRO A 1 80 ? -13.975 0.727 7.015 1.00 64.69 80 PRO A C 1
ATOM 607 O O . PRO A 1 80 ? -13.789 -0.246 7.749 1.00 64.69 80 PRO A O 1
ATOM 610 N N . LEU A 1 81 ? -13.038 1.650 6.808 1.00 72.88 81 LEU A N 1
ATOM 611 C CA . LEU A 1 81 ? -11.739 1.637 7.466 1.00 72.88 81 LEU A CA 1
ATOM 612 C C . LEU A 1 81 ? -11.911 1.813 8.981 1.00 72.88 81 LEU A C 1
ATOM 614 O O . LEU A 1 81 ? -12.598 2.732 9.433 1.00 72.88 81 LEU A O 1
ATOM 618 N N . ARG A 1 82 ? -11.267 0.964 9.791 1.00 73.19 82 ARG A N 1
ATOM 619 C CA . ARG A 1 82 ? -11.361 1.079 11.252 1.00 73.19 82 ARG A CA 1
ATOM 620 C C . ARG A 1 82 ? -10.418 2.178 11.734 1.00 73.19 82 ARG A C 1
ATOM 622 O O . ARG A 1 82 ? -9.216 1.954 11.844 1.00 73.19 82 ARG A O 1
ATOM 629 N N . THR A 1 83 ? -10.962 3.357 12.030 1.00 75.00 83 THR A N 1
ATOM 630 C CA . THR A 1 83 ? -10.211 4.508 12.553 1.00 75.00 83 THR A CA 1
ATOM 631 C C . THR A 1 83 ? -10.388 4.660 14.065 1.00 75.00 83 THR A C 1
ATOM 633 O O . THR A 1 83 ? -11.500 4.609 14.581 1.00 75.00 83 THR A O 1
ATOM 636 N N . SER A 1 84 ? -9.293 4.912 14.774 1.00 76.38 84 SER A N 1
ATOM 637 C CA . SER A 1 84 ? -9.256 5.339 16.174 1.00 76.38 84 SER A CA 1
ATOM 638 C C . SER A 1 84 ? -8.488 6.655 16.288 1.00 76.38 84 SER A C 1
ATOM 640 O O . SER A 1 84 ? -7.448 6.821 15.652 1.00 76.38 84 SER A O 1
ATOM 642 N N . ARG A 1 85 ? -8.982 7.591 17.103 1.00 75.06 85 ARG A N 1
ATOM 643 C CA . ARG A 1 85 ? -8.311 8.870 17.381 1.00 75.06 85 ARG A CA 1
ATOM 644 C C . ARG A 1 85 ? -7.604 8.792 18.729 1.00 75.06 85 ARG A C 1
ATOM 646 O O . ARG A 1 85 ? -8.244 8.452 19.719 1.00 75.06 85 ARG A O 1
ATOM 653 N N . LEU A 1 86 ? -6.314 9.115 18.764 1.00 72.75 86 LEU A N 1
ATOM 654 C CA . LEU A 1 86 ? -5.555 9.277 20.000 1.00 72.75 86 LEU A CA 1
ATOM 655 C C . LEU A 1 86 ? -5.436 10.769 20.319 1.00 72.75 86 LEU A C 1
ATOM 657 O O . LEU A 1 86 ? -4.874 11.535 19.534 1.00 72.75 86 LEU A O 1
ATOM 661 N N . SER A 1 87 ? -5.978 11.158 21.473 1.00 67.50 87 SER A N 1
ATOM 662 C CA . SER A 1 87 ? -5.795 12.485 22.067 1.00 67.50 87 SER A CA 1
ATOM 663 C C . SER A 1 87 ? -4.640 12.455 23.074 1.00 67.50 87 SER A C 1
ATOM 665 O O . SER A 1 87 ? -4.389 11.428 23.719 1.00 67.50 87 SER A O 1
ATOM 667 N N . SER A 1 88 ? -3.951 13.589 23.215 1.00 59.62 88 SER A N 1
ATOM 668 C CA . SER A 1 88 ? -2.789 13.805 24.090 1.00 59.62 88 SER A CA 1
ATOM 669 C C . SER A 1 88 ? -3.040 13.432 25.560 1.00 59.62 88 SER A C 1
ATOM 671 O O . SER A 1 88 ? -2.102 13.038 26.254 1.00 59.62 88 SER A O 1
ATOM 673 N N . SER A 1 89 ? -4.299 13.428 26.013 1.00 59.16 89 SER A N 1
ATOM 674 C CA . SER A 1 89 ? -4.700 12.997 27.363 1.00 59.16 89 SER A CA 1
ATOM 675 C C . SER A 1 89 ? -4.543 11.496 27.650 1.00 59.16 89 SER A C 1
ATOM 677 O O . SER A 1 89 ? -4.731 11.086 28.788 1.00 59.16 89 SER A O 1
ATOM 679 N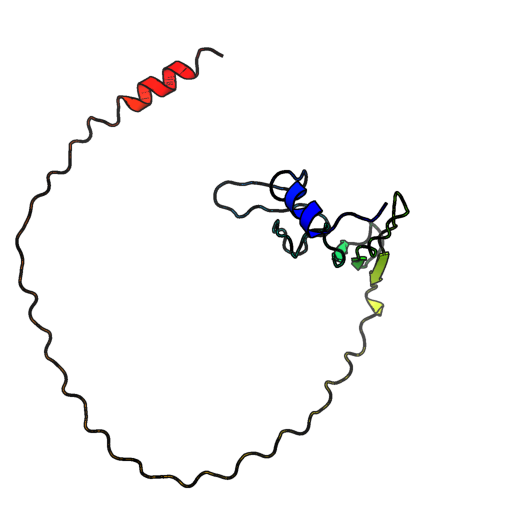 N . THR A 1 90 ? -4.174 10.659 26.672 1.00 56.12 90 THR A N 1
ATOM 680 C CA . THR A 1 90 ? -3.977 9.205 26.896 1.00 56.12 90 THR A CA 1
ATOM 681 C C . THR A 1 90 ? -2.564 8.857 27.396 1.00 56.12 90 THR A C 1
ATOM 683 O O . THR A 1 90 ? -2.225 7.693 27.596 1.00 56.12 90 THR A O 1
ATOM 686 N N . ARG A 1 91 ? -1.700 9.853 27.623 1.00 54.22 91 ARG A N 1
ATOM 687 C CA . ARG A 1 91 ? -0.430 9.639 28.326 1.00 54.22 91 ARG A CA 1
ATOM 688 C C . ARG A 1 91 ? -0.718 9.462 29.811 1.00 54.22 91 ARG A C 1
ATOM 690 O O . ARG A 1 91 ? -0.851 10.467 30.491 1.00 54.22 91 ARG A O 1
ATOM 697 N N . THR A 1 92 ? -0.776 8.230 30.313 1.00 52.66 92 THR A N 1
ATOM 698 C CA . THR A 1 92 ? -0.161 7.820 31.595 1.00 52.66 92 THR A CA 1
ATOM 699 C C . THR A 1 92 ? -0.273 6.302 31.760 1.00 52.66 92 THR A C 1
ATOM 701 O O . THR A 1 92 ? -1.296 5.699 31.460 1.00 52.66 92 THR A O 1
ATOM 704 N N . SER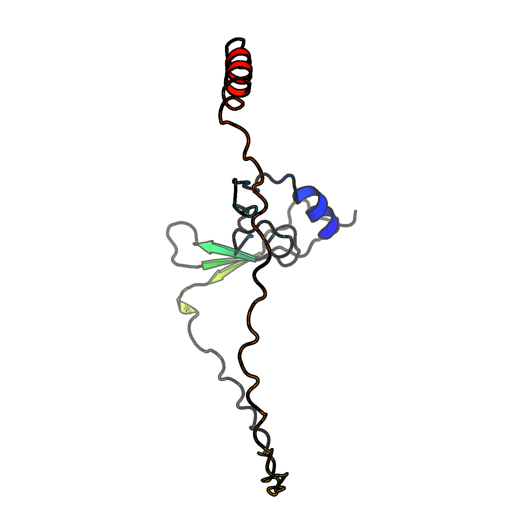 A 1 93 ? 0.805 5.721 32.288 1.00 46.31 93 SER A N 1
ATOM 705 C CA . SER A 1 93 ? 1.048 4.314 32.626 1.00 46.31 93 SER A CA 1
ATOM 706 C C . SER A 1 93 ? 1.469 3.405 31.464 1.00 46.31 93 SER A C 1
ATOM 708 O O . SER A 1 93 ? 0.703 2.637 30.892 1.00 46.31 93 SER A O 1
ATOM 710 N N . LEU A 1 94 ? 2.772 3.433 31.168 1.00 55.53 94 LEU A N 1
ATOM 711 C CA . LEU A 1 94 ? 3.441 2.179 30.831 1.00 55.53 94 LEU A CA 1
ATOM 712 C C . LEU A 1 94 ? 3.296 1.270 32.065 1.00 55.53 94 LEU A C 1
ATOM 714 O O . LEU A 1 94 ? 3.689 1.709 33.151 1.00 55.53 94 LEU A O 1
ATOM 718 N N . PRO A 1 95 ? 2.728 0.056 31.963 1.00 58.00 95 PRO A N 1
ATOM 719 C CA . PRO A 1 95 ? 2.846 -0.896 33.054 1.00 58.00 95 PRO A CA 1
ATOM 720 C C . PRO A 1 95 ? 4.335 -1.159 33.275 1.00 58.00 95 PRO A C 1
ATOM 722 O O . PRO A 1 95 ? 5.086 -1.350 32.313 1.00 58.00 95 PRO A O 1
ATOM 725 N N . ALA A 1 96 ? 4.766 -1.100 34.536 1.00 60.53 96 ALA A N 1
ATOM 726 C CA . ALA A 1 96 ? 6.144 -1.390 34.899 1.00 60.53 96 ALA A CA 1
ATOM 727 C C . ALA A 1 96 ? 6.553 -2.741 34.281 1.00 60.53 96 ALA A C 1
ATOM 729 O O . ALA A 1 96 ? 5.755 -3.687 34.322 1.00 60.53 96 ALA A O 1
ATOM 730 N N . PRO A 1 97 ? 7.751 -2.844 33.675 1.00 69.75 97 PRO A N 1
ATOM 731 C CA . PRO A 1 97 ? 8.220 -4.114 33.146 1.00 69.75 97 PRO A CA 1
ATOM 732 C C . PRO A 1 97 ? 8.191 -5.144 34.283 1.00 69.75 97 PRO A C 1
ATOM 734 O O . PRO A 1 97 ? 8.631 -4.819 35.388 1.00 69.75 97 PRO A O 1
ATOM 737 N N . PRO A 1 98 ? 7.667 -6.363 34.064 1.00 57.97 98 PRO A N 1
ATOM 738 C CA . PRO A 1 98 ? 7.705 -7.385 35.095 1.00 57.97 98 PRO A CA 1
ATOM 739 C C . PRO A 1 98 ? 9.172 -7.627 35.446 1.00 57.97 98 PRO A C 1
ATOM 741 O O . PRO A 1 98 ? 9.963 -8.011 34.581 1.00 57.97 98 PRO A O 1
ATOM 744 N N . THR A 1 99 ? 9.543 -7.361 36.699 1.00 60.66 99 THR A N 1
ATOM 745 C CA . THR A 1 99 ? 10.874 -7.645 37.235 1.00 60.66 99 THR A CA 1
ATOM 746 C C . THR A 1 99 ? 11.077 -9.154 37.188 1.00 60.66 99 THR A C 1
ATOM 748 O O . THR A 1 99 ? 10.731 -9.875 38.120 1.00 60.66 99 THR A O 1
ATOM 751 N N . ARG A 1 100 ? 11.569 -9.666 36.057 1.00 69.25 100 ARG A N 1
ATOM 752 C CA . ARG A 1 100 ? 11.957 -11.066 35.931 1.00 69.25 100 ARG A CA 1
ATOM 753 C C . ARG A 1 100 ? 13.135 -11.271 36.887 1.00 69.25 100 ARG A C 1
ATOM 755 O O . ARG A 1 100 ? 14.126 -10.554 36.735 1.00 69.25 100 ARG A O 1
ATOM 762 N N . PRO A 1 101 ? 13.054 -12.198 37.857 1.00 70.81 101 PRO A N 1
ATOM 763 C CA . PRO A 1 101 ? 14.202 -12.534 38.686 1.00 70.81 101 PRO A CA 1
ATOM 764 C C . PRO A 1 101 ? 15.367 -12.896 37.768 1.00 70.81 101 PRO A C 1
ATOM 766 O O . PRO A 1 101 ? 15.213 -13.736 36.874 1.00 70.81 101 PRO A O 1
ATOM 769 N N . LEU A 1 102 ? 16.498 -12.208 37.931 1.00 71.62 102 LEU A N 1
ATOM 770 C CA . LEU A 1 102 ? 17.708 -12.543 37.194 1.00 71.62 102 LEU A CA 1
ATOM 771 C C . LEU A 1 102 ? 18.063 -14.002 37.520 1.00 71.62 102 LEU A C 1
ATOM 773 O O . LEU A 1 102 ? 18.003 -14.383 38.693 1.00 71.62 102 LEU A O 1
ATOM 777 N N . PRO A 1 103 ? 18.390 -14.837 36.519 1.00 77.56 103 PRO A N 1
ATOM 778 C CA . PRO A 1 103 ? 18.872 -16.181 36.794 1.00 77.56 103 PRO A CA 1
ATOM 779 C C . PRO A 1 103 ? 20.119 -16.099 37.692 1.00 77.56 103 PRO A C 1
ATOM 781 O O . PRO A 1 103 ? 20.912 -15.164 37.534 1.00 77.56 103 PRO A O 1
ATOM 784 N N . PRO A 1 104 ? 20.298 -17.040 38.638 1.00 76.75 104 PRO A N 1
ATOM 785 C CA . PRO A 1 104 ? 21.466 -17.047 39.507 1.00 76.75 104 PRO A CA 1
ATOM 786 C C . PRO A 1 104 ? 22.738 -17.114 38.658 1.00 76.75 104 PRO A C 1
ATOM 788 O O . PRO A 1 104 ? 22.818 -17.887 37.700 1.00 76.75 104 PRO A O 1
ATOM 791 N N . LEU A 1 105 ? 23.714 -16.270 38.999 1.00 76.94 105 LEU A N 1
ATOM 792 C CA . LEU A 1 105 ? 25.019 -16.264 38.347 1.00 76.94 105 LEU A CA 1
ATOM 793 C C . LEU A 1 105 ? 25.646 -17.665 38.454 1.00 76.94 105 LEU A C 1
ATOM 795 O O . LEU A 1 105 ? 25.561 -18.281 39.521 1.00 76.94 105 LEU A O 1
ATOM 799 N N . PRO A 1 106 ? 26.265 -18.186 37.379 1.00 74.75 106 PRO A N 1
ATOM 800 C CA . PRO A 1 106 ? 26.972 -19.456 37.458 1.00 74.75 106 PRO A CA 1
ATOM 801 C C . PRO A 1 106 ? 28.115 -19.363 38.486 1.00 74.75 106 PRO A C 1
ATOM 803 O O . PRO A 1 106 ? 28.711 -18.291 38.638 1.00 74.75 106 PRO A O 1
ATOM 806 N N . PRO A 1 107 ? 28.438 -20.463 39.194 1.00 76.62 107 PRO A N 1
ATOM 807 C CA . PRO A 1 107 ? 29.571 -20.485 40.113 1.00 76.62 107 PRO A CA 1
ATOM 808 C C . PRO A 1 107 ? 30.876 -20.192 39.355 1.00 76.62 107 PRO A C 1
ATOM 810 O O . PRO A 1 107 ? 30.974 -20.512 38.165 1.00 76.62 107 PRO A O 1
ATOM 813 N N . PRO A 1 108 ? 31.889 -19.598 40.015 1.00 66.56 108 PRO A N 1
ATOM 814 C CA . PRO A 1 108 ? 33.170 -19.328 39.380 1.00 66.56 108 PRO A CA 1
ATOM 815 C C . PRO A 1 108 ? 33.785 -20.649 38.909 1.00 66.56 108 PRO A C 1
ATOM 817 O O . PRO A 1 108 ? 34.131 -21.515 39.713 1.00 66.56 108 PRO A O 1
ATOM 820 N N . VAL A 1 109 ? 33.890 -20.815 37.589 1.00 61.97 109 VAL A N 1
ATOM 821 C CA . VAL A 1 109 ? 34.632 -21.919 36.979 1.00 61.97 109 VAL A CA 1
ATOM 822 C C . VAL A 1 109 ? 36.082 -21.789 37.426 1.00 61.97 109 VAL A C 1
ATOM 824 O O . VAL A 1 109 ? 36.712 -20.753 37.214 1.00 61.97 109 VAL A O 1
ATOM 827 N N . ALA A 1 110 ? 36.587 -22.839 38.073 1.00 51.50 110 ALA A N 1
ATOM 828 C CA . ALA A 1 110 ? 37.976 -22.943 38.479 1.00 51.50 110 ALA A CA 1
ATOM 829 C C . ALA A 1 110 ? 38.890 -22.660 37.280 1.00 51.50 110 ALA A C 1
ATOM 831 O O . ALA A 1 110 ? 38.751 -23.263 36.214 1.00 51.50 110 ALA A O 1
ATOM 832 N N . THR A 1 111 ? 39.813 -21.721 37.469 1.00 57.25 111 THR A N 1
ATOM 833 C CA . THR A 1 111 ? 40.851 -21.350 36.513 1.00 57.25 111 THR A CA 1
ATOM 834 C C . THR A 1 111 ? 41.638 -22.591 36.101 1.00 57.25 111 THR A C 1
ATOM 836 O O . THR A 1 111 ? 42.483 -23.076 36.849 1.00 57.25 111 THR A O 1
ATOM 839 N N . VAL A 1 112 ? 41.375 -23.107 34.902 1.00 48.91 112 VAL A N 1
ATOM 840 C CA . VAL A 1 112 ? 42.257 -24.077 34.249 1.00 48.91 112 VAL A CA 1
ATOM 841 C C . VAL A 1 112 ? 43.444 -23.291 33.682 1.00 48.91 112 VAL A C 1
ATOM 843 O O . VAL A 1 112 ? 43.228 -22.443 32.810 1.00 48.91 112 VAL A O 1
ATOM 846 N N . PRO A 1 113 ? 44.696 -23.531 34.118 1.00 49.00 113 PRO A N 1
ATOM 847 C CA . PRO A 1 113 ? 45.858 -22.916 33.492 1.00 49.00 113 PRO A CA 1
ATOM 848 C C . PRO A 1 113 ? 46.116 -23.620 32.157 1.00 49.00 113 PRO A C 1
ATOM 850 O O . PRO A 1 113 ? 46.886 -24.574 32.070 1.00 49.00 113 PRO A O 1
ATOM 853 N N . THR A 1 114 ? 45.450 -23.169 31.094 1.00 50.28 114 THR A N 1
ATOM 854 C CA . THR A 1 114 ? 45.752 -23.667 29.750 1.00 50.28 114 THR A CA 1
ATOM 855 C C . THR A 1 114 ? 46.879 -22.832 29.160 1.00 50.28 114 THR A C 1
ATOM 857 O O . THR A 1 114 ? 46.660 -21.759 28.614 1.00 50.28 114 THR A O 1
ATOM 860 N N . SER A 1 115 ? 48.082 -23.373 29.330 1.00 50.81 115 SER A N 1
ATOM 861 C CA . SER A 1 115 ? 49.166 -23.421 28.349 1.00 50.81 115 SER A CA 1
ATOM 862 C C . SER A 1 115 ? 49.569 -22.111 27.658 1.00 50.81 115 SER A C 1
ATOM 864 O O . SER A 1 115 ? 48.901 -21.589 26.766 1.00 50.81 115 SER A O 1
ATOM 866 N N . VAL A 1 116 ? 50.754 -21.640 28.050 1.00 54.78 116 VAL A N 1
ATOM 867 C CA . VAL A 1 116 ? 51.566 -20.613 27.392 1.00 54.78 116 VAL A CA 1
ATOM 868 C C . VAL A 1 116 ? 51.592 -20.849 25.879 1.00 54.78 116 VAL A C 1
ATOM 870 O O . VAL A 1 116 ? 52.189 -21.804 25.388 1.00 54.78 116 VAL A O 1
ATOM 873 N N . ARG A 1 117 ? 50.954 -19.952 25.126 1.00 55.22 117 ARG A N 1
ATOM 874 C CA . ARG A 1 117 ? 51.038 -19.920 23.665 1.00 55.22 117 ARG A CA 1
ATOM 875 C C . ARG A 1 117 ? 52.420 -19.361 23.290 1.00 55.22 117 ARG A C 1
ATOM 877 O O . ARG A 1 117 ? 52.699 -18.222 23.669 1.00 55.22 117 ARG A O 1
ATOM 884 N N . PRO A 1 118 ? 53.298 -20.096 22.583 1.00 63.31 118 PRO A N 1
ATOM 885 C CA . PRO A 1 118 ? 54.540 -19.509 22.099 1.00 63.31 118 PRO A CA 1
ATOM 886 C C . PRO A 1 118 ? 54.228 -18.419 21.055 1.00 63.31 118 PRO A C 1
ATOM 888 O O . PRO A 1 118 ? 53.242 -18.542 20.317 1.00 63.31 118 PRO A O 1
ATOM 891 N N . PRO A 1 119 ? 55.026 -17.338 20.994 1.00 64.44 119 PRO A N 1
ATOM 892 C CA . PRO A 1 119 ? 54.823 -16.268 20.026 1.00 64.44 119 PRO A CA 1
ATOM 893 C C . PRO A 1 119 ? 54.975 -16.807 18.599 1.00 64.44 119 PRO A C 1
ATOM 895 O O . PRO A 1 119 ? 55.903 -17.557 18.297 1.00 64.44 119 PRO A O 1
ATOM 898 N N . LEU A 1 120 ? 54.043 -16.427 17.723 1.00 65.75 120 LEU A N 1
ATOM 899 C CA . LEU A 1 120 ? 54.115 -16.748 16.300 1.00 65.75 120 LEU A CA 1
ATOM 900 C C . LEU A 1 120 ? 55.381 -16.113 15.695 1.00 65.75 120 LEU A C 1
ATOM 902 O O . LEU A 1 120 ? 55.651 -14.943 15.979 1.00 65.75 120 LEU A O 1
ATOM 906 N N . PRO A 1 121 ? 56.140 -16.832 14.849 1.00 64.50 121 PRO A N 1
ATOM 907 C CA . PRO A 1 121 ? 57.262 -16.240 14.139 1.00 64.50 121 PRO A CA 1
ATOM 908 C C . PRO A 1 121 ? 56.744 -15.168 13.174 1.00 64.50 121 PRO A C 1
ATOM 910 O O . PRO A 1 121 ? 55.898 -15.430 12.317 1.00 64.50 121 PRO A O 1
ATOM 913 N N . VAL A 1 122 ? 57.250 -13.946 13.331 1.00 66.06 122 VAL A N 1
ATOM 914 C CA . VAL A 1 122 ? 57.023 -12.842 12.394 1.00 66.06 122 VAL A CA 1
ATOM 915 C C . VAL A 1 122 ? 57.700 -13.212 11.075 1.00 66.06 122 VAL A C 1
ATOM 917 O O . VAL A 1 122 ? 58.924 -13.310 11.008 1.00 66.06 122 VAL A O 1
ATOM 920 N N . LEU A 1 123 ? 56.907 -13.454 10.031 1.00 64.31 123 LEU A N 1
ATOM 921 C CA . LEU A 1 123 ? 57.428 -13.663 8.682 1.00 64.31 123 LEU A CA 1
ATOM 922 C C . LEU A 1 123 ? 57.968 -12.328 8.132 1.00 64.31 123 LEU A C 1
ATOM 924 O O . LEU A 1 123 ? 57.272 -11.314 8.237 1.00 64.31 123 LEU A O 1
ATOM 928 N N . PRO A 1 124 ? 59.179 -12.294 7.546 1.00 67.75 124 PRO A N 1
ATOM 929 C CA . PRO A 1 124 ? 59.701 -11.096 6.898 1.00 67.75 124 PRO A CA 1
ATOM 930 C C . PRO A 1 124 ? 58.854 -10.735 5.664 1.00 67.75 124 PRO A C 1
ATOM 932 O O . PRO A 1 124 ? 58.309 -11.634 5.016 1.00 67.75 124 PRO A O 1
ATOM 935 N N . PRO A 1 125 ? 58.746 -9.443 5.299 1.00 58.41 125 PRO A N 1
ATOM 936 C CA . PRO A 1 125 ? 58.041 -9.039 4.091 1.00 58.41 125 PRO A CA 1
ATOM 937 C C . PRO A 1 125 ? 58.746 -9.640 2.873 1.00 58.41 125 PRO A C 1
ATOM 939 O O . PRO A 1 125 ? 59.876 -9.281 2.542 1.00 58.41 125 PRO A O 1
ATOM 942 N N . SER A 1 126 ? 58.067 -10.577 2.216 1.00 46.62 126 SER A N 1
ATOM 943 C CA . SER A 1 126 ? 58.483 -11.131 0.937 1.00 46.62 126 SER A CA 1
ATOM 944 C C . SER A 1 126 ? 58.599 -10.000 -0.078 1.00 46.62 126 SER A C 1
ATOM 946 O O . SER A 1 126 ? 57.624 -9.315 -0.396 1.00 46.62 126 SER A O 1
ATOM 948 N N . SER A 1 127 ? 59.816 -9.826 -0.569 1.00 46.59 127 SER A N 1
ATOM 949 C CA . SER A 1 127 ? 60.174 -9.067 -1.752 1.00 46.59 127 SER A CA 1
ATOM 950 C C . SER A 1 127 ? 59.213 -9.377 -2.900 1.00 46.59 127 SER A C 1
ATOM 952 O O . SER A 1 127 ? 59.141 -10.500 -3.394 1.00 46.59 127 SER A O 1
ATOM 954 N N . PHE A 1 128 ? 58.468 -8.359 -3.327 1.00 47.00 128 PHE A N 1
ATOM 955 C CA . PHE A 1 128 ? 57.698 -8.389 -4.564 1.00 47.00 128 PHE A CA 1
ATOM 956 C C . PHE A 1 128 ? 58.648 -8.659 -5.742 1.00 47.00 128 PHE A C 1
ATOM 958 O O . PHE A 1 128 ? 59.554 -7.850 -5.971 1.00 47.00 128 PHE A O 1
ATOM 965 N N . PRO A 1 129 ? 58.466 -9.733 -6.530 1.00 42.56 129 PRO A N 1
ATOM 966 C CA . PRO A 1 129 ? 59.120 -9.811 -7.820 1.00 42.56 129 PRO A CA 1
ATOM 967 C C . PRO A 1 129 ? 58.472 -8.788 -8.756 1.00 42.56 129 PRO A C 1
ATOM 969 O O . PRO A 1 129 ? 57.306 -8.894 -9.138 1.00 42.56 129 PRO A O 1
ATOM 972 N N . SER A 1 130 ? 59.269 -7.779 -9.102 1.00 50.09 130 SER A N 1
ATOM 973 C CA . SER A 1 130 ? 59.077 -6.909 -10.257 1.00 50.09 130 SER A CA 1
ATOM 974 C C . SER A 1 130 ? 58.766 -7.764 -11.486 1.00 50.09 130 SER A C 1
ATOM 976 O O . SER A 1 130 ? 59.610 -8.536 -11.941 1.00 50.09 130 SER A O 1
ATOM 978 N N . ALA A 1 131 ? 57.546 -7.638 -12.005 1.00 42.25 131 ALA A N 1
ATOM 979 C CA . ALA A 1 131 ? 57.144 -8.214 -13.279 1.00 42.25 131 ALA A CA 1
ATOM 980 C C . ALA A 1 131 ? 56.847 -7.082 -14.282 1.00 42.25 131 ALA A C 1
ATOM 982 O O . ALA A 1 131 ? 56.368 -6.011 -13.898 1.00 42.25 131 ALA A O 1
ATOM 983 N N . PRO A 1 132 ? 57.196 -7.283 -15.562 1.00 45.56 132 PRO A N 1
ATOM 984 C CA . PRO A 1 132 ? 57.581 -6.209 -16.465 1.00 45.56 132 PRO A CA 1
ATOM 985 C C . PRO A 1 132 ? 56.408 -5.416 -17.044 1.00 45.56 132 PRO A C 1
ATOM 987 O O . PRO A 1 132 ? 55.328 -5.934 -17.323 1.00 45.56 132 PRO A O 1
ATOM 990 N N . ARG A 1 133 ? 56.710 -4.141 -17.316 1.00 52.06 133 ARG A N 1
ATOM 991 C CA . ARG A 1 133 ? 55.971 -3.217 -18.183 1.00 52.06 133 ARG A CA 1
ATOM 992 C C . ARG A 1 133 ? 55.384 -3.938 -19.401 1.00 52.06 133 ARG A C 1
ATOM 994 O O . ARG A 1 133 ? 56.115 -4.288 -20.325 1.00 52.06 133 ARG A O 1
ATOM 1001 N N . ARG A 1 134 ? 54.056 -4.048 -19.456 1.00 39.94 134 ARG A N 1
ATOM 1002 C CA . ARG A 1 134 ? 53.329 -4.269 -20.708 1.00 39.94 134 ARG A CA 1
ATOM 1003 C C . ARG A 1 134 ? 52.516 -3.020 -21.006 1.00 39.94 134 ARG A C 1
ATOM 1005 O O . ARG A 1 134 ? 51.446 -2.802 -20.449 1.00 39.94 134 ARG A O 1
ATOM 1012 N N . LEU A 1 135 ? 53.104 -2.176 -21.850 1.00 48.19 135 LEU A N 1
ATOM 1013 C CA . LEU A 1 135 ? 52.452 -1.057 -22.517 1.00 48.19 135 LEU A CA 1
ATOM 1014 C C . LEU A 1 135 ? 51.230 -1.594 -23.270 1.00 48.19 135 LEU A C 1
ATOM 1016 O O . LEU A 1 135 ? 51.365 -2.172 -24.347 1.00 48.19 135 LEU A O 1
ATOM 1020 N N . LEU A 1 136 ? 50.045 -1.434 -22.689 1.00 46.81 136 LEU A N 1
ATOM 1021 C CA . LEU A 1 136 ? 48.801 -1.538 -23.433 1.00 46.81 136 LEU A CA 1
ATOM 1022 C C . LEU A 1 136 ? 48.446 -0.133 -23.900 1.00 46.81 136 LEU A C 1
ATOM 1024 O O . LEU A 1 136 ? 48.112 0.748 -23.110 1.00 46.81 136 LEU A O 1
ATOM 1028 N N . LEU A 1 137 ? 48.617 0.050 -25.208 1.00 47.25 137 LEU A N 1
ATOM 1029 C CA . LEU A 1 137 ? 48.155 1.189 -25.978 1.00 47.25 137 LEU A CA 1
ATOM 1030 C C . LEU A 1 137 ? 46.702 1.512 -25.615 1.00 47.25 137 LEU A C 1
ATOM 1032 O O . LEU A 1 137 ? 45.790 0.748 -25.931 1.00 47.25 137 LEU A O 1
ATOM 1036 N N . PHE A 1 138 ? 46.489 2.665 -24.988 1.00 40.19 138 PHE A N 1
ATOM 1037 C CA . PHE A 1 138 ? 45.173 3.287 -24.964 1.00 40.19 138 PHE A CA 1
ATOM 1038 C C . PHE A 1 138 ? 44.882 3.876 -26.356 1.00 40.19 138 PHE A C 1
ATOM 1040 O O . PHE A 1 138 ? 45.730 4.593 -26.896 1.00 40.19 138 PHE A O 1
ATOM 1047 N N . PRO A 1 139 ? 43.716 3.582 -26.957 1.00 43.66 139 PRO A N 1
ATOM 1048 C CA . PRO A 1 139 ? 43.323 4.143 -28.242 1.00 43.66 139 PRO A CA 1
ATOM 1049 C C . PRO A 1 139 ? 42.983 5.635 -28.114 1.00 43.66 139 PRO A C 1
ATOM 1051 O O . PRO A 1 139 ? 42.506 6.111 -27.084 1.00 43.66 139 PRO A O 1
ATOM 1054 N N . SER A 1 140 ? 43.261 6.361 -29.195 1.00 48.28 140 SER A N 1
ATOM 1055 C CA . SER A 1 140 ? 43.155 7.814 -29.338 1.00 48.28 140 SER A CA 1
ATOM 1056 C C . SER A 1 140 ? 41.728 8.371 -29.129 1.00 48.28 140 SER A C 1
ATOM 1058 O O . SER A 1 140 ? 40.736 7.665 -29.332 1.00 48.28 140 SER A O 1
ATOM 1060 N N . PRO A 1 141 ? 41.582 9.668 -28.787 1.00 49.50 141 PRO A N 1
ATOM 1061 C CA . PRO A 1 141 ? 40.296 10.295 -28.455 1.00 49.50 141 PRO A CA 1
ATOM 1062 C C . PRO A 1 141 ? 39.430 10.685 -29.673 1.00 49.50 141 PRO A C 1
ATOM 1064 O O . PRO A 1 141 ? 38.557 11.542 -29.558 1.00 49.50 141 PRO A O 1
ATOM 1067 N N . VAL A 1 142 ? 39.628 10.077 -30.847 1.00 53.69 142 VAL A N 1
ATOM 1068 C CA . VAL A 1 142 ? 38.973 10.522 -32.098 1.00 53.69 142 VAL A CA 1
ATOM 1069 C C . VAL A 1 142 ? 37.581 9.893 -32.307 1.00 53.69 142 VAL A C 1
ATOM 1071 O O . VAL A 1 142 ? 36.771 10.402 -33.075 1.00 53.69 142 VAL A O 1
ATOM 1074 N N . ALA A 1 143 ? 37.225 8.842 -31.562 1.00 47.28 143 ALA A N 1
ATOM 1075 C CA . ALA A 1 143 ? 35.958 8.122 -31.751 1.00 47.28 143 ALA A CA 1
ATOM 1076 C C . ALA A 1 143 ? 34.737 8.712 -31.005 1.00 47.28 143 ALA A C 1
ATOM 1078 O O . ALA A 1 143 ? 33.632 8.188 -31.132 1.00 47.28 143 ALA A O 1
ATOM 1079 N N . ARG A 1 144 ? 34.888 9.801 -30.234 1.00 47.09 144 AR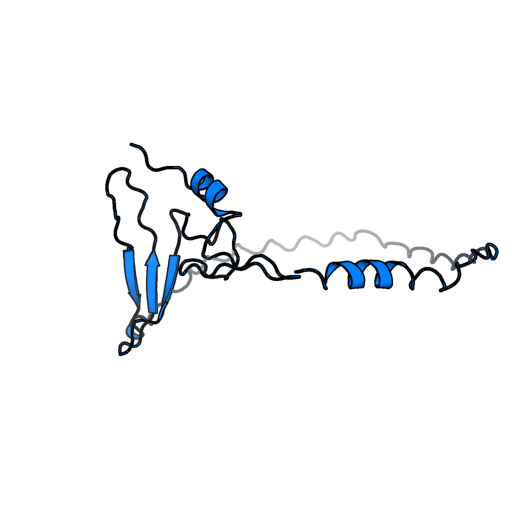G A N 1
ATOM 1080 C CA . ARG A 1 144 ? 33.767 10.399 -29.473 1.00 47.09 144 ARG A CA 1
ATOM 1081 C C . ARG A 1 144 ? 32.927 11.422 -30.249 1.00 47.09 144 ARG A C 1
ATOM 1083 O O . ARG A 1 144 ? 31.886 11.832 -29.751 1.00 47.09 144 ARG A O 1
ATOM 1090 N N . LEU A 1 145 ? 33.322 11.805 -31.464 1.00 47.09 145 LEU A N 1
ATOM 1091 C CA . LEU A 1 145 ? 32.636 12.855 -32.234 1.00 47.09 145 LEU A CA 1
ATOM 1092 C C . LEU A 1 145 ? 31.618 12.346 -33.271 1.00 47.09 145 LEU A C 1
ATOM 1094 O O . LEU A 1 145 ? 30.792 13.137 -33.722 1.00 47.09 145 LEU A O 1
ATOM 1098 N N . SER A 1 146 ? 31.600 11.050 -33.609 1.00 47.44 146 SER A N 1
ATOM 1099 C CA . SER A 1 146 ? 30.636 10.525 -34.598 1.00 47.44 146 SER A CA 1
ATOM 1100 C C . SER A 1 146 ? 29.271 10.155 -34.014 1.00 47.44 146 SER A C 1
ATOM 1102 O O . SER A 1 146 ? 28.269 10.276 -34.708 1.00 47.44 146 SER A O 1
ATOM 1104 N N . VAL A 1 147 ? 29.180 9.768 -32.737 1.00 52.34 147 VAL A N 1
ATOM 1105 C CA . VAL A 1 147 ? 27.885 9.374 -32.140 1.00 52.34 147 VAL A CA 1
ATOM 1106 C C . VAL A 1 147 ? 27.019 10.598 -31.807 1.00 52.34 147 VAL A C 1
ATOM 1108 O O . VAL A 1 147 ? 25.798 10.550 -31.926 1.00 52.34 147 VAL A O 1
ATOM 1111 N N . LEU A 1 148 ? 27.643 11.736 -31.485 1.00 52.94 148 LEU A N 1
ATOM 1112 C CA . LEU A 1 148 ? 26.940 12.988 -31.175 1.00 52.94 148 LEU A CA 1
ATOM 1113 C C . LEU A 1 148 ? 26.326 13.676 -32.407 1.00 52.94 148 LEU A C 1
ATOM 1115 O O . LEU A 1 148 ? 25.362 14.421 -32.256 1.00 52.94 148 LEU A O 1
ATOM 1119 N N . LYS A 1 149 ? 26.809 13.393 -33.626 1.00 50.03 149 LYS A N 1
ATOM 1120 C CA . LYS A 1 149 ? 26.176 13.887 -34.864 1.00 50.03 149 LYS A CA 1
ATOM 1121 C C . LYS A 1 149 ? 24.938 13.085 -35.267 1.00 50.03 149 LYS A C 1
ATOM 1123 O O . LYS A 1 149 ? 24.012 13.669 -35.819 1.00 50.03 149 LYS A O 1
ATOM 1128 N N . CYS A 1 150 ? 24.873 11.794 -34.936 1.00 44.50 150 CYS A N 1
ATOM 1129 C CA . CYS A 1 150 ? 23.701 10.975 -35.256 1.00 44.50 150 CYS A CA 1
ATOM 1130 C C . CYS A 1 150 ? 22.499 11.267 -34.346 1.00 44.50 150 CYS A C 1
ATOM 1132 O O . CYS A 1 150 ? 21.369 11.210 -34.811 1.00 44.50 150 CYS A O 1
ATOM 1134 N N . VAL A 1 151 ? 22.714 11.631 -33.076 1.00 54.19 151 VAL A N 1
ATOM 1135 C CA . VAL A 1 151 ? 21.597 11.932 -32.156 1.00 54.19 151 VAL A CA 1
ATOM 1136 C C . VAL A 1 151 ? 20.961 13.296 -32.453 1.00 54.19 151 VAL A C 1
ATOM 1138 O O . VAL A 1 151 ? 19.756 13.457 -32.288 1.00 54.19 151 VAL A O 1
ATOM 1141 N N . SER A 1 152 ? 21.729 14.264 -32.966 1.00 51.28 152 SER A N 1
ATOM 1142 C CA . SER A 1 152 ? 21.190 15.596 -33.275 1.00 51.28 152 SER A CA 1
ATOM 1143 C C . SER A 1 152 ? 20.301 15.635 -34.525 1.00 51.28 152 SER A C 1
ATOM 1145 O O . SER A 1 152 ? 19.490 16.547 -34.640 1.00 51.28 152 SER A O 1
ATOM 1147 N N . LEU A 1 153 ? 20.422 14.667 -35.443 1.00 54.69 153 LEU A N 1
ATOM 1148 C CA . LEU A 1 153 ? 19.592 14.604 -36.655 1.00 54.69 153 LEU A CA 1
ATOM 1149 C C . LEU A 1 153 ? 18.219 13.953 -36.430 1.00 54.69 153 LEU A C 1
ATOM 1151 O O . LEU A 1 153 ? 17.377 14.021 -37.312 1.00 54.69 153 LEU A O 1
ATOM 1155 N N . ILE A 1 154 ? 17.973 13.356 -35.260 1.00 55.94 154 ILE A N 1
ATOM 1156 C CA . ILE A 1 154 ? 16.690 12.700 -34.948 1.00 55.94 154 ILE A CA 1
ATOM 1157 C C . ILE A 1 154 ? 15.736 13.659 -34.208 1.00 55.94 154 ILE A C 1
ATOM 1159 O O . ILE A 1 154 ? 14.539 13.412 -34.144 1.00 55.94 154 ILE A O 1
ATOM 1163 N N . TYR A 1 155 ? 16.233 14.779 -33.670 1.00 51.75 155 TYR A N 1
ATOM 1164 C CA . TYR A 1 155 ? 15.435 15.689 -32.833 1.00 51.75 155 TYR A CA 1
ATOM 1165 C C . TYR A 1 155 ? 14.836 16.894 -33.587 1.00 51.75 155 TYR A C 1
ATOM 1167 O O . TYR A 1 155 ? 14.186 17.729 -32.973 1.00 51.75 155 TYR A O 1
ATOM 1175 N N . VAL A 1 156 ? 15.057 17.022 -34.901 1.00 54.31 156 VAL A N 1
ATOM 1176 C CA . VAL A 1 156 ? 14.590 18.183 -35.696 1.00 54.31 156 VAL A CA 1
ATOM 1177 C C . VAL A 1 156 ? 13.449 17.816 -36.661 1.00 54.31 156 VAL A C 1
ATOM 1179 O O . VAL A 1 156 ? 13.073 18.625 -37.497 1.00 54.31 156 VAL A O 1
ATOM 1182 N N . ASP A 1 157 ? 12.859 16.624 -36.537 1.00 49.81 157 ASP A N 1
ATOM 1183 C CA . ASP A 1 157 ? 11.764 16.173 -37.416 1.00 49.81 157 ASP A CA 1
ATOM 1184 C C . ASP A 1 157 ? 10.578 15.575 -36.627 1.00 49.81 157 ASP A C 1
ATOM 1186 O O . ASP A 1 157 ? 10.096 14.478 -36.914 1.00 49.81 157 ASP A O 1
ATOM 1190 N N . ILE A 1 158 ? 10.153 16.287 -35.569 1.00 50.69 158 ILE A N 1
ATOM 1191 C CA . ILE A 1 158 ? 8.838 16.157 -34.905 1.00 50.69 158 ILE A CA 1
ATOM 1192 C C . ILE A 1 158 ? 8.338 17.554 -34.534 1.00 50.69 158 ILE A C 1
ATOM 1194 O O . ILE A 1 158 ? 9.132 18.308 -33.923 1.00 50.69 158 ILE A O 1
#

InterPro domains:
  IPR002672 Large ribosomal subunit protein eL28 [PTHR10544] (1-94)
  IPR029004 Ribosomal eL28/Mak16 [PF01778] (8-92)

Foldseek 3Di:
DADDDLVVVCVVCQVDPPQWDDDPPDAIFGPDQQQPPRHSDSVRDPSDQFGWGWDADPPPDGWIKIWGRHHDDPDDPDDDIDIDIDDPVPDDDPDDDPPDPDPDDDDPDPDDPPDDDPDDDDDDPDDDPDDDDDDDDDDDPPPPPPVVVVVVVVPPPD

Sequence (158 aa):
MSAPSADLCWEVVRDQSSYLVKRPNLAPMSRDPFALTNFHSYKYSGVNDKAVAVQVAPSGKEGLQVSRSPPRSPSTLVSPLRTSRLSSSTRTSLPAPPTRPLPPLPPPVATVPTSVRPPLPVLPPSSFPSAPRRLLLFPSPVARLSVLKCVSLIYVDI

Organism: Saitoella complicata (strain BCRC 22490 / CBS 7301 / JCM 7358 / NBRC 10748 / NRRL Y-17804) (NCBI:txid698492)